Protein AF-A0A1Q3HC88-F1 (afdb_monomer_lite)

pLDDT: mean 83.5, std 16.5, range [40.84, 97.88]

Radius of gyration: 21.0 Å; chains: 1; bounding box: 48×36×44 Å

Secondary structure (DSSP, 8-state):
-HHHHHHHTT--HHHHHHHHT--HHHHHHHHTTSSPPPHHHHHHHHHHHT--HHHHTT---SS--SSS---S-----HHHHHHHHHHHTS-HHHHHHHHHHHHHHTT--

Foldseek 3Di:
DLVVLCVVVVHDLVRLCVQLVHDSVQSVCLVVVVDDDDPVSLVSSCVVSVHDSCVSVVVPDPDPPPPDDCDVPPPQPPVRVVVVVVLVVDDPVVVVVVVVVVVVVVVVD

Sequence (109 aa):
MAREARMRAGLTQEDVAERLDLHQEVYGRIERGSLLPSILTLRRLSLVLHVPADELLGIASTHPSALTHSPPARRDSPQVRRLIRSVRELSASRLRTLSLLISHFRRRD

Structure (mmCIF, N/CA/C/O backbone):
data_AF-A0A1Q3HC88-F1
#
_entry.id   AF-A0A1Q3HC88-F1
#
loop_
_atom_site.group_PDB
_atom_site.id
_atom_site.type_symbol
_atom_site.label_atom_id
_atom_site.label_alt_id
_atom_site.label_comp_id
_atom_site.label_asym_id
_atom_site.label_entity_id
_atom_site.label_seq_id
_atom_site.pdbx_PDB_ins_code
_atom_site.Cartn_x
_atom_site.Cartn_y
_atom_site.Cartn_z
_atom_site.occupancy
_atom_site.B_iso_or_equiv
_atom_site.auth_seq_id
_atom_site.auth_comp_id
_atom_site.auth_asym_id
_atom_site.auth_atom_id
_atom_site.pdbx_PDB_model_num
ATOM 1 N N . MET A 1 1 ? 0.560 13.246 1.309 1.00 85.75 1 MET A N 1
ATOM 2 C CA . MET A 1 1 ? 0.822 11.883 0.806 1.00 85.75 1 MET A CA 1
ATOM 3 C C . MET A 1 1 ? -0.404 10.980 0.895 1.00 85.75 1 MET A C 1
ATOM 5 O O . MET A 1 1 ? -1.049 10.789 -0.127 1.00 85.75 1 MET A O 1
ATOM 9 N N . ALA A 1 2 ? -0.810 10.486 2.076 1.00 90.69 2 ALA A N 1
ATOM 10 C CA . ALA A 1 2 ? -1.961 9.566 2.189 1.00 90.69 2 ALA A CA 1
ATOM 11 C C . ALA A 1 2 ? -3.274 10.131 1.602 1.00 90.69 2 ALA A C 1
ATOM 13 O O . ALA A 1 2 ? -3.951 9.444 0.840 1.00 90.69 2 ALA A O 1
ATOM 14 N N . ARG A 1 3 ? -3.580 11.411 1.870 1.00 94.94 3 ARG A N 1
ATOM 15 C CA . ARG A 1 3 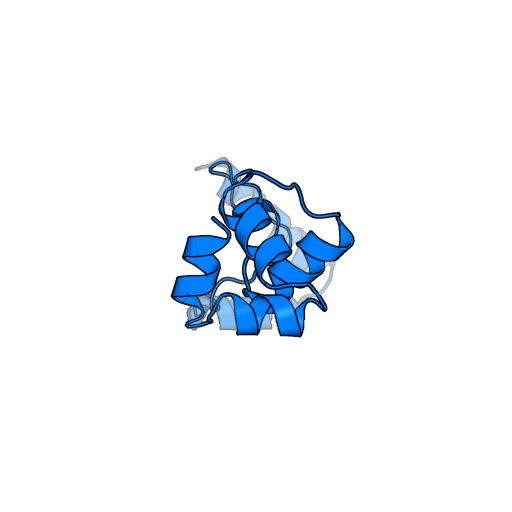? -4.755 12.100 1.309 1.00 94.94 3 ARG A CA 1
ATOM 16 C C . ARG A 1 3 ? -4.726 12.203 -0.213 1.00 94.94 3 ARG A C 1
ATOM 18 O O . ARG A 1 3 ? -5.725 11.939 -0.870 1.00 94.94 3 ARG A O 1
ATOM 25 N N . GLU A 1 4 ? -3.593 12.594 -0.783 1.00 93.25 4 GLU A N 1
ATOM 26 C CA . GLU A 1 4 ? -3.451 12.741 -2.237 1.00 93.25 4 GLU A CA 1
ATOM 27 C C . GLU A 1 4 ? -3.531 11.384 -2.936 1.00 93.25 4 GLU A C 1
ATOM 29 O O . GLU A 1 4 ? -4.206 11.261 -3.952 1.00 93.25 4 GLU A O 1
ATOM 34 N N . ALA A 1 5 ? -2.892 10.356 -2.370 1.00 91.62 5 ALA A N 1
ATOM 35 C CA . ALA A 1 5 ? -2.982 8.981 -2.850 1.00 91.62 5 ALA A CA 1
ATOM 36 C C . ALA A 1 5 ? -4.432 8.474 -2.843 1.00 91.62 5 ALA A C 1
ATOM 38 O O . ALA A 1 5 ? -4.901 7.937 -3.845 1.00 91.62 5 ALA A O 1
ATOM 39 N N . ARG A 1 6 ? -5.181 8.734 -1.764 1.00 95.38 6 ARG A N 1
ATOM 40 C CA . ARG A 1 6 ? -6.611 8.417 -1.700 1.00 95.38 6 ARG A CA 1
ATOM 41 C C . ARG A 1 6 ? -7.424 9.143 -2.768 1.00 95.38 6 ARG A C 1
ATOM 43 O O . ARG A 1 6 ? -8.223 8.506 -3.450 1.00 95.38 6 ARG A O 1
ATOM 50 N N . MET A 1 7 ? -7.229 10.453 -2.925 1.00 94.69 7 MET A N 1
ATOM 51 C CA . MET A 1 7 ? -7.962 11.230 -3.930 1.00 94.69 7 MET A CA 1
ATOM 52 C C . MET A 1 7 ? -7.660 10.743 -5.355 1.00 94.69 7 MET A C 1
ATOM 54 O O . MET A 1 7 ? -8.583 10.623 -6.152 1.00 94.69 7 MET A O 1
ATOM 58 N N . ARG A 1 8 ? -6.405 10.374 -5.660 1.00 91.88 8 ARG A N 1
ATOM 59 C CA . ARG A 1 8 ? -6.031 9.741 -6.941 1.00 91.88 8 ARG A CA 1
ATOM 60 C C . ARG A 1 8 ? -6.716 8.393 -7.163 1.00 91.88 8 ARG A C 1
ATOM 62 O O . ARG A 1 8 ? -7.060 8.073 -8.294 1.00 91.88 8 ARG A O 1
ATOM 69 N N . ALA A 1 9 ? -6.914 7.620 -6.097 1.00 87.25 9 ALA A N 1
ATOM 70 C CA . ALA A 1 9 ? -7.628 6.348 -6.138 1.00 87.25 9 ALA A CA 1
ATOM 71 C C . ALA A 1 9 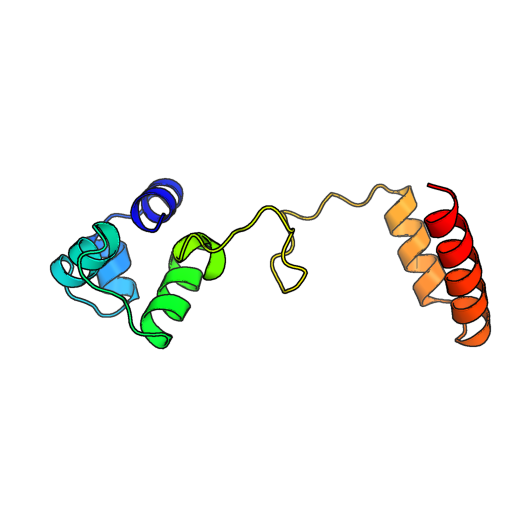? -9.163 6.506 -6.211 1.00 87.25 9 ALA A C 1
ATOM 73 O O . ALA A 1 9 ? -9.861 5.502 -6.324 1.00 87.25 9 ALA A O 1
ATOM 74 N N . GLY A 1 10 ? -9.695 7.735 -6.138 1.00 93.81 10 GLY A N 1
ATOM 75 C CA . GLY A 1 10 ? -11.136 8.001 -6.193 1.00 93.81 10 GLY A CA 1
ATOM 76 C C . GLY A 1 10 ? -11.914 7.507 -4.969 1.00 93.81 10 GLY A C 1
ATOM 77 O O . GLY A 1 10 ? -13.105 7.245 -5.083 1.00 93.81 10 GLY A O 1
ATOM 78 N N . LEU A 1 11 ? -11.249 7.352 -3.818 1.00 93.81 11 LEU A N 1
ATOM 79 C CA . LEU A 1 11 ? -11.840 6.775 -2.606 1.00 93.81 11 LEU A CA 1
ATOM 80 C C . LEU A 1 11 ? -12.247 7.850 -1.588 1.00 93.81 11 LEU A C 1
ATOM 82 O O . LEU A 1 11 ? -11.565 8.871 -1.422 1.00 93.81 11 LEU A O 1
ATOM 86 N N . THR A 1 12 ? -13.320 7.602 -0.843 1.00 97.44 12 THR A N 1
ATOM 87 C CA . THR A 1 12 ? -13.699 8.389 0.339 1.00 97.44 12 THR A CA 1
ATOM 88 C C . THR A 1 12 ? -12.866 7.989 1.565 1.00 97.44 12 THR A C 1
ATOM 90 O O . THR A 1 12 ? -12.153 6.982 1.560 1.00 97.44 12 THR A O 1
ATOM 93 N N . GLN A 1 13 ? -12.896 8.799 2.631 1.00 97.88 13 GLN A N 1
ATOM 94 C CA . GLN A 1 13 ? -12.252 8.413 3.896 1.00 97.88 13 GLN A CA 1
ATOM 95 C C . GLN A 1 13 ? -12.924 7.185 4.527 1.00 97.88 13 GLN A C 1
ATOM 97 O O . GLN A 1 13 ? -12.224 6.391 5.148 1.00 97.88 13 GLN A O 1
ATOM 102 N N . GLU A 1 14 ? -14.242 7.028 4.356 1.00 97.75 14 GLU A N 1
ATOM 103 C CA . GLU A 1 14 ? -14.982 5.841 4.801 1.00 97.75 14 GLU A CA 1
ATOM 104 C C . GLU A 1 14 ? -14.530 4.600 4.036 1.00 97.75 14 GLU A C 1
ATOM 106 O O . GLU A 1 14 ? -14.165 3.622 4.679 1.00 97.75 14 GLU A O 1
ATOM 111 N N . ASP A 1 15 ? -14.406 4.668 2.705 1.00 96.94 15 ASP A N 1
ATOM 112 C CA . ASP A 1 15 ? -13.989 3.520 1.884 1.00 96.94 15 ASP A CA 1
ATOM 113 C C . ASP A 1 15 ? -12.632 2.962 2.333 1.00 96.94 15 ASP A C 1
ATOM 115 O O . ASP A 1 15 ? -12.406 1.752 2.368 1.00 96.94 15 ASP A O 1
ATOM 119 N N . VAL A 1 16 ? -11.679 3.851 2.639 1.00 97.19 16 VAL A N 1
ATOM 120 C CA . VAL A 1 16 ? -10.346 3.432 3.083 1.00 97.19 16 VAL A CA 1
ATOM 121 C C . VAL A 1 16 ? -10.393 2.916 4.515 1.00 97.19 16 VAL A C 1
ATOM 123 O O . VAL A 1 16 ? -9.749 1.914 4.810 1.00 97.19 16 VAL A O 1
ATOM 126 N N . ALA A 1 17 ? -11.143 3.572 5.399 1.00 97.56 17 ALA A N 1
ATOM 127 C CA . ALA A 1 17 ? -11.284 3.141 6.782 1.00 97.56 17 ALA A CA 1
ATOM 128 C C . ALA A 1 17 ? -11.925 1.745 6.874 1.00 97.56 17 ALA A C 1
ATOM 130 O O . ALA A 1 17 ? -11.369 0.875 7.540 1.00 97.56 17 ALA A O 1
ATOM 131 N N . GLU A 1 18 ? -12.991 1.492 6.112 1.00 97.12 18 GLU A N 1
ATOM 132 C CA . GLU A 1 18 ? -13.656 0.189 6.006 1.00 97.12 18 GLU A CA 1
ATOM 133 C C . GLU A 1 18 ? -12.687 -0.898 5.514 1.00 97.12 18 GLU A C 1
ATOM 135 O O . GLU A 1 18 ? -12.521 -1.931 6.159 1.00 97.12 18 GLU A O 1
ATOM 140 N N . ARG A 1 19 ? -11.946 -0.643 4.426 1.00 96.19 19 ARG A N 1
ATOM 141 C CA . ARG A 1 19 ? -10.952 -1.598 3.889 1.00 96.19 19 ARG A CA 1
ATOM 142 C C . ARG A 1 19 ? -9.797 -1.892 4.846 1.00 96.19 19 ARG A C 1
ATOM 144 O O . ARG A 1 19 ? -9.129 -2.918 4.705 1.00 96.19 19 ARG A O 1
ATOM 151 N N . LEU A 1 20 ? -9.506 -0.975 5.766 1.00 95.69 20 LEU A N 1
ATOM 152 C CA . LEU A 1 20 ? -8.449 -1.124 6.762 1.00 95.69 20 LEU A CA 1
ATOM 153 C C . LEU A 1 20 ? -8.947 -1.682 8.095 1.00 95.69 20 LEU A C 1
ATOM 155 O O . LEU A 1 20 ? -8.096 -1.986 8.936 1.00 95.69 20 LEU A O 1
ATOM 159 N N . ASP A 1 21 ? -10.263 -1.850 8.250 1.00 96.44 21 ASP A N 1
ATOM 160 C CA . ASP A 1 21 ? -10.927 -2.163 9.517 1.00 96.44 21 ASP A CA 1
ATOM 161 C C . ASP A 1 21 ? -10.592 -1.118 10.599 1.00 96.44 21 ASP A C 1
ATOM 163 O O . ASP A 1 21 ? -10.076 -1.412 11.677 1.00 96.44 21 ASP A O 1
ATOM 167 N N . LEU A 1 22 ? -10.790 0.156 10.250 1.00 96.31 22 LEU A N 1
ATOM 168 C CA . LEU A 1 22 ? -10.557 1.318 11.102 1.00 96.31 22 LEU A CA 1
ATOM 169 C C . LEU A 1 22 ? -11.814 2.181 11.180 1.00 96.31 22 LEU A C 1
ATOM 171 O O . LEU A 1 22 ? -12.605 2.254 10.245 1.00 96.31 22 LEU A O 1
ATOM 175 N N . HIS A 1 23 ? -11.935 2.955 12.256 1.00 97.69 23 HIS A N 1
ATOM 176 C CA . HIS A 1 23 ? -12.878 4.068 12.274 1.00 97.69 23 HIS A CA 1
ATOM 177 C C . HIS A 1 23 ? -12.419 5.178 11.317 1.00 97.69 23 HIS A C 1
ATOM 179 O O . HIS A 1 23 ? -11.228 5.505 11.255 1.00 97.69 23 HIS A O 1
ATOM 185 N N . GLN A 1 24 ? -13.365 5.819 10.624 1.00 97.50 24 GLN A N 1
ATOM 186 C CA . GLN A 1 24 ? -13.092 6.931 9.704 1.00 97.50 24 GLN A CA 1
ATOM 187 C C . GLN A 1 24 ? -12.251 8.039 10.359 1.00 97.50 24 GLN A C 1
ATOM 189 O O . GLN A 1 24 ? -11.320 8.560 9.743 1.00 97.50 24 GLN A O 1
ATOM 194 N N . GLU A 1 25 ? -12.516 8.360 11.629 1.00 97.75 25 GLU A N 1
ATOM 195 C CA . GLU A 1 25 ? -11.752 9.357 12.384 1.00 97.75 25 GLU A CA 1
ATOM 196 C C . GLU A 1 25 ? -10.269 8.978 12.523 1.00 97.75 25 GLU A C 1
ATOM 198 O O . GLU A 1 25 ? -9.391 9.828 12.349 1.00 97.75 25 GLU A O 1
ATOM 203 N N . VAL A 1 26 ? -9.978 7.698 12.780 1.00 97.56 26 VAL A N 1
ATOM 204 C CA . VAL A 1 26 ? -8.608 7.177 12.894 1.00 97.56 26 VAL A CA 1
ATOM 205 C C . VAL A 1 26 ? -7.873 7.368 11.571 1.00 97.56 26 VAL A C 1
ATOM 207 O O . VAL A 1 26 ? -6.764 7.903 11.556 1.00 97.56 26 VAL A O 1
ATOM 210 N N . TYR A 1 27 ? -8.510 7.020 10.451 1.00 97.81 27 TYR A N 1
ATOM 211 C CA . TYR A 1 27 ? -7.936 7.257 9.130 1.00 97.81 27 TYR A CA 1
ATOM 212 C C . TYR A 1 27 ? -7.748 8.755 8.833 1.00 97.81 27 TYR A C 1
ATOM 214 O O . TYR A 1 27 ? -6.682 9.174 8.379 1.00 97.81 27 TYR A O 1
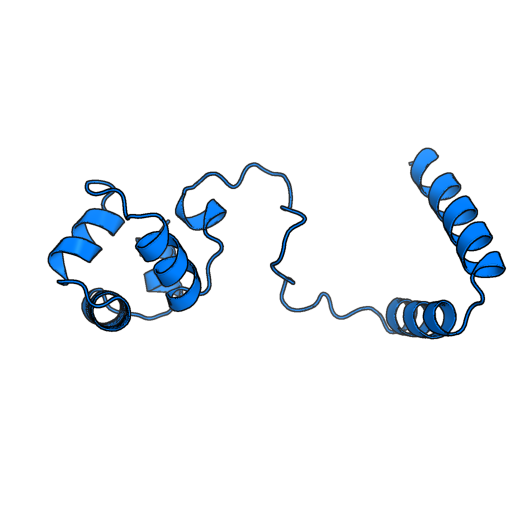ATOM 222 N N . GLY A 1 28 ? -8.726 9.596 9.176 1.00 97.56 28 GLY A N 1
ATOM 223 C CA . GLY A 1 28 ? -8.614 11.047 9.034 1.00 97.56 28 GLY A CA 1
ATOM 224 C C . GLY A 1 28 ? -7.444 11.638 9.833 1.00 97.56 28 GLY A C 1
ATOM 225 O O . GLY A 1 28 ? -6.771 12.557 9.363 1.00 97.56 28 GLY A O 1
ATOM 226 N N . ARG A 1 29 ? -7.148 11.096 11.021 1.00 97.50 29 ARG A N 1
ATOM 227 C CA . ARG A 1 29 ? -5.972 11.490 11.812 1.00 97.50 29 ARG A CA 1
ATOM 228 C C . ARG A 1 29 ? -4.654 11.094 11.149 1.00 97.50 29 ARG A C 1
ATOM 230 O O . ARG A 1 29 ? -3.709 11.884 11.241 1.00 97.50 29 ARG A O 1
ATOM 237 N N . ILE A 1 30 ? -4.608 9.942 10.473 1.00 96.00 30 ILE A N 1
ATOM 238 C CA . ILE A 1 30 ? -3.462 9.502 9.657 1.00 96.00 30 ILE A CA 1
ATOM 239 C C . ILE A 1 30 ? -3.245 10.470 8.491 1.00 96.00 30 ILE A C 1
ATOM 241 O O . ILE A 1 30 ? -2.128 10.936 8.286 1.00 96.00 30 ILE A O 1
ATOM 245 N N . GLU A 1 31 ? -4.302 10.847 7.764 1.00 95.56 31 GLU A N 1
ATOM 246 C CA . GLU A 1 31 ? -4.184 11.790 6.641 1.00 95.56 31 GLU A CA 1
ATOM 247 C C . GLU A 1 31 ? -3.629 13.156 7.052 1.00 95.56 31 GLU A C 1
ATOM 249 O O . GLU A 1 31 ? -2.894 13.778 6.285 1.00 95.56 31 GLU A O 1
ATOM 254 N N . ARG A 1 32 ? -3.981 13.618 8.258 1.00 94.88 32 ARG A N 1
ATOM 255 C CA . ARG A 1 32 ? -3.498 14.882 8.831 1.00 94.88 32 ARG A CA 1
ATOM 256 C C . ARG A 1 32 ? -2.117 14.773 9.486 1.00 94.88 32 ARG A C 1
ATOM 258 O O . ARG A 1 32 ? -1.613 15.781 9.964 1.00 94.88 32 ARG A O 1
ATOM 265 N N . GLY A 1 33 ? -1.530 13.576 9.572 1.00 92.19 33 GLY A N 1
ATOM 266 C CA . GLY A 1 33 ? -0.247 13.345 10.250 1.00 92.19 33 GLY A CA 1
ATOM 267 C C . GLY A 1 33 ? -0.306 13.416 11.783 1.00 92.19 33 GLY A C 1
ATOM 268 O O . GLY A 1 33 ? 0.725 13.388 12.442 1.00 92.19 33 GLY A O 1
ATOM 269 N N . SER A 1 34 ? -1.506 13.477 12.367 1.00 95.62 34 SER A N 1
ATOM 270 C CA . SER A 1 34 ? -1.739 13.527 13.826 1.00 95.62 34 SER A CA 1
ATOM 271 C C . SER A 1 34 ? -1.775 12.147 14.504 1.00 95.62 34 SER A C 1
ATOM 273 O O . SER A 1 34 ? -1.955 12.037 15.720 1.00 95.62 34 SER A O 1
ATOM 275 N N . LEU A 1 35 ? -1.674 11.082 13.709 1.00 94.75 35 LEU A N 1
ATOM 276 C CA . LEU A 1 35 ? -1.551 9.700 14.152 1.00 94.75 35 LEU A CA 1
ATOM 277 C C . LEU A 1 35 ? -0.617 8.977 13.183 1.00 94.75 35 LEU A C 1
ATOM 279 O O . LEU A 1 35 ? -0.877 8.951 11.980 1.00 94.75 35 LEU A O 1
ATOM 283 N N . LEU A 1 36 ? 0.443 8.367 13.709 1.00 93.38 36 LEU A N 1
ATOM 284 C CA . LEU A 1 36 ? 1.286 7.480 12.919 1.00 93.38 36 LEU A CA 1
ATOM 285 C C . LEU A 1 36 ? 0.644 6.087 12.861 1.00 93.38 36 LEU A C 1
ATOM 287 O O . LEU A 1 36 ? 0.292 5.538 13.908 1.00 93.38 36 LEU A O 1
ATOM 291 N N . PRO A 1 37 ? 0.470 5.500 11.666 1.00 94.06 37 PRO A N 1
ATOM 292 C CA . PRO A 1 37 ? -0.041 4.144 11.546 1.00 94.06 37 PRO A CA 1
ATOM 293 C C . PRO A 1 37 ? 0.981 3.126 12.068 1.00 94.06 37 PRO A C 1
ATOM 295 O O . PRO A 1 37 ? 2.191 3.330 11.973 1.00 94.06 37 PRO A O 1
ATOM 298 N N . SER A 1 38 ? 0.497 1.977 12.547 1.00 95.50 38 SER A N 1
ATOM 299 C CA . SER A 1 38 ? 1.369 0.816 12.764 1.00 95.50 38 SER A CA 1
ATOM 300 C C . SER A 1 38 ? 1.989 0.350 11.438 1.00 95.50 38 SER A C 1
ATOM 302 O O . SER A 1 38 ? 1.446 0.619 10.364 1.00 95.50 38 SER A O 1
ATOM 304 N N . ILE A 1 39 ? 3.076 -0.424 11.491 1.00 95.50 39 ILE A N 1
ATOM 305 C CA . ILE A 1 39 ? 3.696 -1.010 10.287 1.00 95.50 39 ILE A CA 1
ATOM 306 C C . ILE A 1 39 ? 2.687 -1.866 9.501 1.00 95.50 39 ILE A C 1
ATOM 308 O O . ILE A 1 39 ? 2.642 -1.810 8.272 1.00 95.50 39 ILE A O 1
ATOM 312 N N . LEU A 1 40 ? 1.835 -2.626 10.198 1.00 95.62 40 LEU A N 1
ATOM 313 C CA . LEU A 1 40 ? 0.792 -3.438 9.566 1.00 95.62 40 LEU A CA 1
ATOM 314 C C . LEU A 1 40 ? -0.260 -2.565 8.872 1.00 95.62 40 LEU A C 1
ATOM 316 O O . LEU A 1 40 ? -0.635 -2.842 7.733 1.00 95.62 40 LEU A O 1
ATOM 320 N N . THR A 1 41 ? -0.699 -1.491 9.529 1.00 95.94 41 THR A N 1
ATOM 321 C CA . THR A 1 41 ? -1.643 -0.521 8.958 1.00 95.94 41 THR A CA 1
ATOM 322 C C . THR A 1 41 ? -1.038 0.185 7.749 1.00 95.94 41 THR A C 1
ATOM 324 O O . THR A 1 41 ? -1.705 0.302 6.728 1.00 95.94 41 THR A O 1
ATOM 327 N N . LEU A 1 42 ? 0.232 0.589 7.815 1.00 95.81 42 LEU A N 1
ATOM 328 C CA . LEU A 1 42 ? 0.948 1.204 6.700 1.00 95.81 42 LEU A CA 1
ATOM 329 C C . LEU A 1 42 ? 1.057 0.252 5.501 1.00 95.81 42 LEU A C 1
ATOM 331 O O . LEU A 1 42 ? 0.797 0.657 4.371 1.00 95.81 42 LEU A O 1
ATOM 335 N N . ARG A 1 43 ? 1.384 -1.025 5.74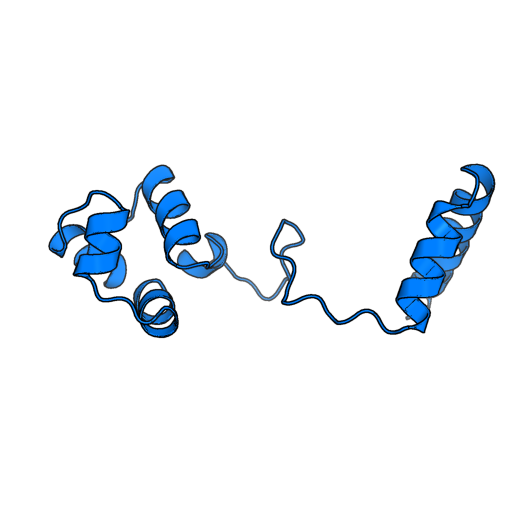0 1.00 95.38 43 ARG A N 1
ATOM 336 C CA . ARG A 1 43 ? 1.412 -2.055 4.690 1.00 95.38 43 ARG A CA 1
ATOM 337 C C . ARG A 1 43 ? 0.036 -2.270 4.062 1.00 95.38 43 ARG A C 1
ATOM 339 O O . ARG A 1 43 ? -0.067 -2.467 2.860 1.00 95.38 43 ARG A O 1
ATOM 346 N N . ARG A 1 44 ? -1.036 -2.276 4.852 1.00 95.81 44 ARG A N 1
ATOM 347 C CA . ARG A 1 44 ? -2.393 -2.375 4.297 1.00 95.81 44 ARG A CA 1
ATOM 348 C C . ARG A 1 44 ? -2.754 -1.123 3.498 1.00 95.81 44 ARG A C 1
ATOM 350 O O . ARG A 1 44 ? -3.319 -1.236 2.418 1.00 95.81 44 ARG A O 1
ATOM 357 N N . LEU A 1 45 ? -2.377 0.051 3.996 1.00 95.19 45 LEU A N 1
ATOM 358 C CA . LEU A 1 45 ? -2.614 1.328 3.334 1.00 95.19 45 LEU A CA 1
ATOM 359 C C . LEU A 1 45 ? -1.918 1.397 1.968 1.00 95.19 45 LEU A C 1
ATOM 361 O O . LEU A 1 45 ? -2.541 1.834 1.004 1.00 95.19 45 LEU A O 1
ATOM 365 N N . SER A 1 46 ? -0.676 0.910 1.862 1.00 95.12 46 SER A N 1
ATOM 366 C CA . SER A 1 46 ? 0.046 0.851 0.584 1.00 95.12 46 SER A CA 1
ATOM 367 C C . SER A 1 46 ? -0.661 -0.026 -0.450 1.00 95.12 46 SER A C 1
ATOM 369 O O . SER A 1 46 ? -0.737 0.338 -1.621 1.00 95.12 46 SER A O 1
ATOM 371 N N . LEU A 1 47 ? -1.243 -1.146 -0.013 1.00 93.38 47 LEU A N 1
ATOM 372 C CA . LEU A 1 47 ? -2.025 -2.036 -0.871 1.00 93.38 47 LEU A CA 1
ATOM 373 C C . LEU A 1 47 ? -3.361 -1.409 -1.290 1.00 93.38 47 LEU A C 1
ATOM 375 O O . LEU A 1 47 ? -3.694 -1.431 -2.469 1.00 93.38 47 LEU A O 1
ATOM 379 N N . VAL A 1 48 ? -4.112 -0.820 -0.353 1.00 92.44 48 VAL A N 1
ATOM 380 C CA . VAL A 1 48 ? -5.421 -0.201 -0.638 1.00 92.44 48 VAL A CA 1
ATOM 381 C C . VAL A 1 48 ? -5.281 0.984 -1.592 1.00 92.44 48 VAL A C 1
ATOM 383 O O . VAL A 1 48 ? -6.079 1.133 -2.519 1.00 92.44 48 VAL A O 1
ATOM 386 N N . LEU A 1 49 ? -4.264 1.818 -1.379 1.00 91.31 49 LEU A N 1
ATOM 387 C CA . LEU A 1 49 ? -4.034 3.023 -2.173 1.00 91.31 49 LEU A CA 1
ATOM 388 C C . LEU A 1 49 ? -3.188 2.780 -3.424 1.00 91.31 49 LEU A C 1
ATOM 390 O O . LEU A 1 49 ? -3.063 3.694 -4.232 1.00 91.31 49 LEU A O 1
ATOM 394 N N . HIS A 1 50 ? -2.635 1.576 -3.601 1.00 90.19 50 HIS A N 1
ATOM 395 C CA . HIS A 1 50 ? -1.706 1.244 -4.687 1.00 90.19 50 HIS A CA 1
ATOM 396 C C . HIS A 1 50 ? -0.518 2.217 -4.756 1.00 90.19 50 HIS A C 1
ATOM 398 O O . HIS A 1 50 ? -0.117 2.665 -5.830 1.00 90.19 50 HIS A O 1
ATOM 404 N N . VAL A 1 51 ? 0.022 2.570 -3.587 1.00 88.69 51 VAL A N 1
ATOM 405 C CA . VAL A 1 51 ? 1.147 3.499 -3.443 1.00 88.69 51 VAL A CA 1
ATOM 406 C C . VAL A 1 51 ? 2.207 2.870 -2.542 1.00 88.69 51 VAL A C 1
ATOM 408 O O . VAL A 1 51 ? 1.861 2.401 -1.457 1.00 88.69 51 VAL A O 1
ATOM 411 N N . PRO A 1 52 ? 3.488 2.859 -2.945 1.00 88.75 52 PRO A N 1
ATOM 412 C CA . PRO A 1 52 ? 4.581 2.366 -2.115 1.00 88.75 52 PRO A CA 1
ATOM 413 C C . PRO A 1 52 ? 4.638 3.013 -0.720 1.00 88.75 52 PRO A C 1
ATOM 415 O O . PRO A 1 52 ? 4.312 4.184 -0.526 1.00 88.75 52 PRO A O 1
ATOM 418 N N . ALA A 1 53 ? 5.045 2.238 0.289 1.00 90.12 53 ALA A N 1
ATOM 419 C CA . ALA A 1 53 ? 5.052 2.707 1.676 1.00 90.12 53 ALA A CA 1
ATOM 420 C C . ALA A 1 53 ? 6.062 3.846 1.923 1.00 90.12 53 ALA A C 1
ATOM 422 O O . ALA A 1 53 ? 5.807 4.718 2.747 1.00 90.12 53 ALA A O 1
ATOM 42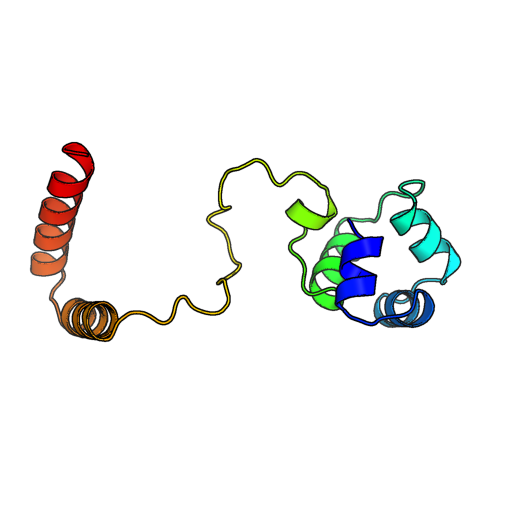3 N N . ASP A 1 54 ? 7.178 3.867 1.199 1.00 87.38 54 ASP A N 1
ATOM 424 C CA . ASP A 1 54 ? 8.166 4.950 1.196 1.00 87.38 54 ASP A CA 1
ATOM 425 C C . ASP A 1 54 ? 7.594 6.264 0.643 1.00 87.38 54 ASP A C 1
ATOM 427 O O . ASP A 1 54 ? 7.849 7.323 1.219 1.00 87.38 54 ASP A O 1
ATOM 431 N N . GLU A 1 55 ? 6.758 6.206 -0.398 1.00 87.62 55 GLU A N 1
ATOM 432 C CA . GLU A 1 55 ? 6.007 7.371 -0.891 1.00 87.62 55 GLU A CA 1
ATOM 433 C C . GLU A 1 55 ? 4.990 7.855 0.157 1.00 87.62 55 GLU A C 1
ATOM 435 O O . GLU A 1 55 ? 4.907 9.052 0.439 1.00 87.62 55 GLU A O 1
ATOM 440 N N . LEU A 1 56 ? 4.265 6.938 0.812 1.00 88.44 56 LEU A N 1
ATOM 441 C CA . LEU A 1 56 ? 3.324 7.294 1.886 1.00 88.44 56 LEU A CA 1
ATOM 442 C C . LEU A 1 56 ? 4.010 7.955 3.090 1.00 88.44 56 LEU A C 1
ATOM 444 O O . LEU A 1 56 ? 3.416 8.837 3.712 1.00 88.44 56 LEU A O 1
ATOM 448 N N . LEU A 1 57 ? 5.243 7.547 3.399 1.00 86.19 57 LEU A N 1
ATOM 449 C CA . LEU A 1 57 ? 6.059 8.107 4.476 1.00 86.19 57 LEU A CA 1
ATOM 450 C C . LEU A 1 57 ? 6.825 9.378 4.068 1.00 86.19 57 LEU A C 1
ATOM 452 O O . LEU A 1 57 ? 7.454 9.999 4.920 1.00 86.19 57 LEU A O 1
ATOM 456 N N . GLY A 1 58 ? 6.799 9.769 2.789 1.00 82.38 58 GLY A N 1
ATOM 457 C CA . GLY A 1 58 ? 7.585 10.900 2.288 1.00 82.38 58 GLY A CA 1
ATOM 458 C C . GLY A 1 58 ? 9.100 10.655 2.310 1.00 82.38 58 GLY A C 1
ATOM 459 O O . GLY A 1 58 ? 9.871 11.609 2.307 1.00 82.38 58 GLY A O 1
ATOM 460 N N . ILE A 1 59 ? 9.533 9.388 2.336 1.00 77.06 59 ILE A N 1
ATOM 461 C CA . ILE A 1 59 ? 10.952 8.977 2.357 1.00 77.06 59 ILE A CA 1
ATOM 462 C C . ILE A 1 59 ? 11.496 8.822 0.928 1.00 77.06 59 ILE A C 1
ATOM 464 O O . ILE A 1 59 ? 12.679 8.538 0.743 1.00 77.06 59 ILE A O 1
ATOM 468 N N . ALA A 1 60 ? 10.658 9.042 -0.093 1.00 60.38 60 ALA A N 1
ATOM 469 C CA . ALA A 1 60 ? 11.047 9.055 -1.499 1.00 60.38 60 ALA A CA 1
ATOM 470 C C . ALA A 1 60 ? 12.050 10.192 -1.785 1.00 60.38 60 ALA A C 1
ATOM 472 O O . ALA A 1 60 ? 11.722 11.257 -2.300 1.00 60.38 60 ALA A O 1
ATOM 473 N N . SER A 1 61 ? 13.306 9.939 -1.427 1.00 51.09 61 SER A N 1
ATOM 474 C CA . SER A 1 61 ? 14.482 10.598 -1.970 1.00 51.09 61 SER A CA 1
ATOM 475 C C . SER A 1 61 ? 14.542 10.283 -3.465 1.00 51.09 61 SER A C 1
ATOM 477 O O . SER A 1 61 ? 14.095 9.221 -3.886 1.00 51.09 61 SER A O 1
ATOM 479 N N . THR A 1 62 ? 15.128 11.178 -4.256 1.00 47.31 62 THR A N 1
ATOM 480 C CA . THR A 1 62 ? 15.382 11.135 -5.714 1.00 47.31 62 THR A CA 1
ATOM 481 C C . THR A 1 62 ? 16.185 9.915 -6.223 1.00 47.31 62 THR A C 1
ATOM 483 O O . THR A 1 62 ? 16.874 9.978 -7.236 1.00 47.31 62 THR A O 1
ATOM 486 N N . HIS A 1 63 ? 16.113 8.768 -5.560 1.00 42.72 63 HIS A N 1
ATOM 487 C CA . HIS A 1 63 ? 16.636 7.506 -6.043 1.00 42.72 63 HIS A CA 1
ATOM 488 C C . HIS A 1 63 ? 15.469 6.576 -6.370 1.00 42.72 63 HIS A C 1
ATOM 490 O O . HIS A 1 63 ? 14.684 6.261 -5.477 1.00 42.72 63 HIS A O 1
ATOM 496 N N . PRO A 1 64 ? 15.335 6.113 -7.628 1.00 45.16 64 PRO A N 1
ATOM 497 C CA . PRO A 1 64 ? 14.368 5.078 -7.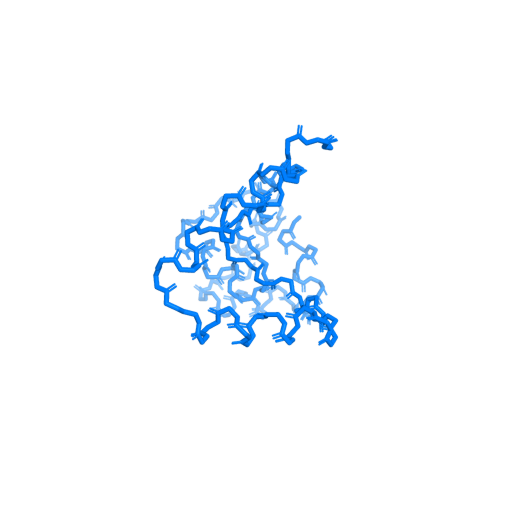953 1.00 45.16 64 PRO A CA 1
ATOM 498 C C . PRO A 1 64 ? 14.718 3.844 -7.119 1.00 45.16 64 PRO A C 1
ATOM 500 O O . PRO A 1 64 ? 15.722 3.174 -7.369 1.00 45.16 64 PRO A O 1
ATOM 503 N N . SER A 1 65 ? 13.922 3.596 -6.079 1.00 46.34 65 SER A N 1
ATOM 504 C CA . SER A 1 65 ? 14.078 2.446 -5.202 1.00 46.34 65 SER A CA 1
ATOM 505 C C . SER A 1 65 ? 13.981 1.180 -6.048 1.00 46.34 65 SER A C 1
ATOM 507 O O . SER A 1 65 ? 12.958 0.887 -6.668 1.00 46.34 65 SER A O 1
ATOM 509 N N . ALA A 1 66 ? 15.087 0.438 -6.099 1.00 47.09 66 ALA A N 1
ATOM 510 C CA . ALA A 1 66 ? 15.263 -0.778 -6.884 1.00 47.09 66 ALA A CA 1
ATOM 511 C C . ALA A 1 66 ? 14.445 -1.974 -6.360 1.00 47.09 66 ALA A C 1
ATOM 513 O O . ALA A 1 66 ? 14.616 -3.092 -6.844 1.00 47.09 66 ALA A O 1
ATOM 514 N N . LEU A 1 67 ? 13.558 -1.772 -5.383 1.00 52.25 67 LEU A N 1
ATOM 515 C CA . LEU A 1 67 ? 12.786 -2.833 -4.756 1.00 52.25 67 LEU A CA 1
ATOM 516 C C . LEU A 1 67 ? 11.288 -2.601 -4.993 1.00 52.25 67 LEU A C 1
ATOM 518 O O . LEU A 1 67 ? 10.564 -2.052 -4.171 1.00 52.25 67 LEU A O 1
ATOM 522 N N . THR A 1 68 ? 10.815 -3.140 -6.121 1.00 47.09 68 THR A N 1
ATOM 523 C CA . THR A 1 68 ? 9.422 -3.584 -6.336 1.00 47.09 68 THR A CA 1
ATOM 524 C C . THR A 1 68 ? 8.314 -2.520 -6.396 1.00 47.09 68 THR A C 1
ATOM 526 O O . THR A 1 68 ? 7.291 -2.607 -5.724 1.00 47.09 68 THR A O 1
ATOM 529 N N . HIS A 1 69 ? 8.403 -1.636 -7.384 1.00 47.56 69 HIS A N 1
ATOM 530 C CA . HIS A 1 69 ? 7.237 -1.324 -8.212 1.00 47.56 69 HIS A CA 1
ATOM 531 C C . HIS A 1 69 ? 7.705 -1.378 -9.664 1.00 47.56 69 HIS A C 1
ATOM 533 O O . HIS A 1 69 ? 8.555 -0.588 -10.066 1.00 47.56 69 HIS A O 1
ATOM 539 N N . SER A 1 70 ? 7.220 -2.343 -10.456 1.00 40.84 70 SER A N 1
ATOM 540 C CA . SER A 1 70 ? 7.313 -2.151 -11.904 1.00 40.84 70 SER A CA 1
ATOM 541 C C . SER A 1 70 ? 6.496 -0.892 -12.201 1.00 40.84 70 SER A C 1
ATOM 543 O O . SER A 1 70 ? 5.309 -0.881 -11.868 1.00 40.84 70 SER A O 1
ATOM 545 N N . PRO A 1 71 ? 7.077 0.156 -12.817 1.00 46.28 71 PRO A N 1
ATOM 546 C CA . PRO A 1 71 ? 6.281 1.197 -13.464 1.00 46.28 71 PRO A CA 1
ATOM 547 C C . PRO A 1 71 ? 5.283 0.510 -14.416 1.00 46.28 71 PRO A C 1
ATOM 549 O O . PRO A 1 71 ? 5.548 -0.642 -14.787 1.00 46.28 71 PRO A O 1
ATOM 552 N N . PRO A 1 72 ? 4.185 1.154 -14.877 1.00 45.88 72 PRO A N 1
ATOM 553 C CA . PRO A 1 72 ? 3.447 0.620 -16.023 1.00 45.88 72 PRO A CA 1
ATOM 554 C C . PRO A 1 72 ? 4.498 0.293 -17.070 1.00 45.88 72 PRO A C 1
ATOM 556 O O . PRO A 1 72 ? 5.256 1.196 -17.432 1.00 45.88 72 PRO A O 1
ATOM 559 N N . ALA A 1 73 ? 4.650 -1.007 -17.371 1.00 51.50 73 ALA A N 1
ATOM 560 C CA . ALA A 1 73 ? 5.859 -1.539 -17.977 1.00 51.50 73 ALA A CA 1
ATOM 561 C C . ALA A 1 73 ? 6.293 -0.562 -19.057 1.00 51.50 73 ALA A C 1
ATOM 563 O O . ALA A 1 73 ? 5.507 -0.309 -19.979 1.00 51.50 73 ALA A O 1
ATOM 564 N N . ARG A 1 74 ? 7.484 0.050 -18.913 1.00 54.56 74 ARG A N 1
ATOM 565 C CA . ARG A 1 74 ? 8.131 0.691 -20.060 1.00 54.56 74 ARG A CA 1
ATOM 566 C C . ARG A 1 74 ? 7.953 -0.336 -21.158 1.00 54.56 74 ARG A C 1
ATOM 568 O O . ARG A 1 74 ? 8.421 -1.459 -20.987 1.00 54.56 74 ARG A O 1
ATOM 575 N N . ARG A 1 75 ? 7.131 -0.036 -22.171 1.00 59.62 75 ARG A N 1
ATOM 576 C CA . ARG A 1 75 ? 6.849 -1.018 -23.212 1.00 59.62 75 ARG A CA 1
ATOM 577 C C . ARG A 1 75 ? 8.193 -1.247 -23.858 1.00 59.62 75 ARG A C 1
ATOM 579 O O . ARG A 1 75 ? 8.649 -0.393 -24.615 1.00 59.62 75 ARG A O 1
ATOM 586 N N . ASP A 1 76 ? 8.842 -2.341 -23.475 1.00 75.38 76 ASP A N 1
ATOM 587 C CA . ASP A 1 76 ? 10.156 -2.671 -23.975 1.00 75.38 76 ASP A CA 1
ATOM 588 C C . ASP A 1 76 ? 10.062 -2.594 -25.488 1.00 75.38 76 ASP A C 1
ATOM 590 O O . ASP A 1 76 ? 9.165 -3.189 -26.118 1.00 75.38 76 ASP A O 1
ATOM 594 N N . SER A 1 77 ? 10.956 -1.800 -26.070 1.00 81.69 77 SER A N 1
ATOM 595 C CA . SER A 1 77 ? 10.983 -1.652 -27.510 1.00 81.69 77 SER A CA 1
ATOM 596 C C . SER A 1 77 ? 11.094 -3.051 -28.135 1.00 81.69 77 SER A C 1
ATOM 598 O O . SER A 1 77 ? 11.632 -3.983 -27.518 1.00 81.69 77 SER A O 1
ATOM 600 N N . PRO A 1 78 ? 10.564 -3.272 -29.347 1.00 81.69 78 PRO A N 1
ATOM 601 C CA . PRO A 1 78 ? 10.714 -4.558 -30.027 1.00 81.69 78 PRO A CA 1
ATOM 602 C C . PRO A 1 78 ? 12.176 -5.041 -30.093 1.00 81.69 78 PRO A C 1
ATOM 604 O O . PRO A 1 78 ? 12.429 -6.240 -30.189 1.00 81.69 78 PRO A O 1
ATOM 607 N N . GLN A 1 79 ? 13.144 -4.121 -30.039 1.00 83.75 79 GLN A N 1
ATOM 608 C CA . GLN A 1 79 ? 14.571 -4.405 -29.921 1.00 83.75 79 GLN A CA 1
ATOM 609 C C . GLN A 1 79 ? 14.925 -5.014 -28.552 1.00 83.75 79 GLN A C 1
ATOM 611 O O . GLN A 1 79 ? 15.523 -6.088 -28.508 1.00 83.75 79 GLN A O 1
ATOM 616 N N . VAL A 1 80 ? 14.499 -4.395 -27.444 1.00 84.50 80 VAL A N 1
ATOM 617 C CA . VAL A 1 80 ? 14.761 -4.889 -26.078 1.00 84.50 80 VAL A CA 1
ATOM 618 C C . VAL A 1 80 ? 14.111 -6.256 -25.846 1.00 84.50 80 VAL A C 1
ATOM 620 O O . VAL A 1 80 ? 14.759 -7.169 -25.340 1.00 84.50 80 VAL A O 1
ATOM 623 N N . ARG A 1 81 ? 12.870 -6.458 -26.307 1.00 85.38 81 ARG A N 1
ATOM 624 C CA . ARG A 1 81 ? 12.179 -7.756 -26.173 1.00 85.38 81 ARG A CA 1
ATOM 625 C C . ARG A 1 81 ? 12.890 -8.890 -26.908 1.00 85.38 81 ARG A C 1
ATOM 627 O O . ARG A 1 81 ? 12.962 -10.005 -26.392 1.00 85.38 81 ARG A O 1
ATOM 634 N N . ARG A 1 82 ? 13.417 -8.613 -28.105 1.00 86.44 82 ARG A N 1
ATOM 635 C CA . ARG A 1 82 ? 14.217 -9.584 -28.865 1.00 86.44 82 ARG A CA 1
ATOM 636 C C . ARG A 1 82 ? 15.508 -9.922 -28.132 1.00 86.44 82 ARG A C 1
ATOM 638 O O . ARG A 1 82 ? 15.809 -11.100 -27.982 1.00 86.44 82 ARG A O 1
ATOM 645 N N . LEU A 1 83 ? 16.202 -8.913 -27.607 1.00 87.88 83 LEU A N 1
ATOM 646 C CA . LEU A 1 83 ? 17.427 -9.117 -26.840 1.00 87.88 83 LEU A CA 1
ATOM 647 C C . LEU A 1 83 ? 17.184 -9.984 -25.597 1.00 87.88 83 LEU A C 1
ATOM 649 O O . LEU A 1 83 ? 17.916 -10.943 -25.384 1.00 87.88 83 LEU A O 1
ATOM 653 N N . ILE A 1 84 ? 16.130 -9.710 -24.820 1.00 87.69 84 ILE A N 1
ATOM 654 C CA . ILE A 1 84 ? 15.770 -10.513 -23.638 1.00 87.69 84 ILE A CA 1
ATOM 655 C C . ILE A 1 84 ? 15.538 -11.981 -24.017 1.00 87.69 84 ILE A C 1
ATOM 657 O O . ILE A 1 84 ? 15.994 -12.873 -23.304 1.00 87.69 84 ILE A O 1
ATOM 661 N N . ARG A 1 85 ? 14.855 -12.248 -25.139 1.00 85.94 85 ARG A N 1
ATOM 662 C CA . ARG A 1 85 ? 14.639 -13.620 -25.623 1.00 85.94 85 ARG A CA 1
ATOM 663 C C . ARG A 1 85 ? 15.960 -14.300 -25.968 1.00 85.94 85 ARG A C 1
ATOM 665 O O . ARG A 1 85 ? 16.221 -15.379 -25.454 1.00 85.94 85 ARG A O 1
ATOM 672 N N . SER A 1 86 ? 16.812 -13.639 -26.748 1.00 85.31 86 SER A N 1
ATOM 673 C CA . SER A 1 86 ? 18.119 -14.184 -27.116 1.00 85.31 86 SER A CA 1
ATOM 674 C C . SER A 1 86 ? 18.999 -14.445 -25.896 1.00 85.31 86 SER A C 1
ATOM 676 O O . SER A 1 86 ? 19.645 -15.480 -25.836 1.00 85.31 86 SER A O 1
ATOM 678 N N . VAL A 1 87 ? 18.989 -13.559 -24.895 1.00 90.25 87 VAL A N 1
ATOM 679 C CA . VAL A 1 87 ? 19.751 -13.725 -23.645 1.00 90.25 87 VAL A CA 1
ATOM 680 C C . VAL A 1 87 ? 19.283 -14.949 -22.851 1.00 90.25 87 VAL A C 1
ATOM 682 O O . VAL A 1 87 ? 20.120 -15.665 -22.308 1.00 90.25 87 VAL A O 1
ATOM 685 N N . ARG A 1 88 ? 17.973 -15.233 -22.814 1.00 87.88 88 ARG A N 1
ATOM 686 C CA . ARG A 1 88 ? 17.416 -16.416 -22.125 1.00 87.88 88 ARG A CA 1
ATOM 687 C C . ARG A 1 88 ? 17.848 -17.746 -22.750 1.00 87.88 88 ARG A C 1
ATOM 689 O O . ARG A 1 88 ? 17.820 -18.759 -22.063 1.00 87.88 88 ARG A O 1
ATOM 696 N N . GLU A 1 89 ? 18.252 -17.739 -24.016 1.00 90.25 89 GLU A N 1
ATOM 697 C CA . GLU A 1 89 ? 18.706 -18.923 -24.760 1.00 90.25 89 GLU A CA 1
ATOM 698 C C . GLU A 1 89 ? 20.235 -19.126 -24.685 1.00 90.25 89 GLU A C 1
ATOM 700 O O . GLU A 1 89 ? 20.769 -20.094 -25.227 1.00 90.25 89 GLU A O 1
ATOM 705 N N . LEU A 1 90 ? 20.974 -18.226 -24.021 1.00 88.94 90 LEU A N 1
ATOM 706 C CA . LEU A 1 90 ? 22.431 -18.313 -23.908 1.00 88.94 90 LEU A CA 1
ATOM 707 C C . LEU A 1 90 ? 22.885 -19.245 -22.779 1.00 88.94 90 LEU A C 1
ATOM 709 O O . LEU A 1 90 ? 22.304 -19.299 -21.698 1.00 88.94 90 LEU A O 1
ATOM 713 N N . SER A 1 91 ? 24.022 -19.908 -22.996 1.00 85.75 91 SER A N 1
ATOM 714 C CA . SER A 1 91 ? 24.726 -20.648 -21.948 1.00 85.75 91 SER A CA 1
ATOM 715 C C . SER A 1 91 ? 25.375 -19.712 -20.919 1.00 85.75 91 SER A C 1
ATOM 717 O O . SER A 1 91 ? 25.720 -18.563 -21.214 1.00 85.75 91 SER A O 1
ATOM 719 N N . ALA A 1 92 ? 25.656 -20.237 -19.722 1.00 80.88 92 ALA A N 1
ATOM 720 C CA . ALA A 1 92 ? 26.318 -19.491 -18.647 1.00 80.88 92 ALA A CA 1
ATOM 721 C C . ALA A 1 92 ? 27.667 -18.868 -19.067 1.00 80.88 92 ALA A C 1
ATOM 723 O O . ALA A 1 92 ? 28.015 -17.774 -18.625 1.00 80.88 92 ALA A O 1
ATOM 724 N N . SER A 1 93 ? 28.431 -19.525 -19.949 1.00 82.19 93 SER A N 1
ATOM 725 C CA . SER A 1 93 ? 29.680 -18.969 -20.487 1.00 82.19 93 SER A CA 1
ATOM 726 C C . SER A 1 93 ? 29.444 -17.729 -21.354 1.00 82.19 93 SER A C 1
ATOM 728 O O . SER A 1 93 ? 30.129 -16.727 -21.167 1.00 82.19 93 SER A O 1
ATOM 730 N N . ARG A 1 94 ? 28.437 -17.756 -22.234 1.00 86.50 94 ARG A N 1
ATOM 731 C CA . ARG A 1 94 ? 28.086 -16.634 -23.120 1.00 86.50 94 ARG A CA 1
ATOM 732 C C . ARG A 1 94 ? 27.473 -15.460 -22.351 1.00 86.50 94 ARG A C 1
ATOM 734 O O . ARG A 1 94 ? 27.769 -14.309 -22.662 1.00 86.50 94 ARG A O 1
ATOM 741 N N . LEU A 1 95 ? 26.691 -15.739 -21.307 1.00 88.31 95 LEU A N 1
ATOM 742 C CA . LEU A 1 95 ? 26.150 -14.715 -20.406 1.00 88.31 95 LEU A CA 1
ATOM 743 C C . LEU A 1 95 ? 27.249 -13.944 -19.668 1.00 88.31 95 LEU A C 1
ATOM 745 O O . LEU A 1 95 ? 27.160 -12.725 -19.533 1.00 88.31 95 LEU A O 1
ATOM 749 N N . ARG A 1 96 ? 28.317 -14.628 -19.237 1.00 85.56 96 ARG A N 1
ATOM 750 C CA . ARG A 1 96 ? 29.466 -13.971 -18.593 1.00 85.56 96 ARG A CA 1
ATOM 751 C C . ARG A 1 96 ? 30.175 -13.006 -19.539 1.00 85.56 96 ARG A C 1
ATOM 753 O O . ARG A 1 96 ? 30.428 -11.869 -19.154 1.00 85.56 96 ARG A O 1
ATOM 760 N N . THR A 1 97 ? 30.429 -13.412 -20.782 1.00 88.81 97 THR A N 1
ATOM 761 C CA . THR A 1 97 ? 31.026 -12.527 -21.797 1.00 88.81 97 THR A CA 1
ATOM 762 C C . THR A 1 97 ? 30.142 -11.313 -22.082 1.00 88.81 97 THR A C 1
ATOM 764 O O . THR A 1 97 ? 30.639 -10.190 -22.124 1.00 88.81 97 THR A O 1
ATOM 767 N N . LEU A 1 98 ? 28.826 -11.513 -22.211 1.00 89.50 98 LEU A N 1
ATOM 768 C CA . LEU A 1 98 ? 27.864 -10.422 -22.385 1.00 89.50 98 LEU A CA 1
ATOM 769 C C . LEU A 1 98 ? 27.892 -9.449 -21.195 1.00 89.50 98 LEU A C 1
ATOM 771 O O . LEU A 1 98 ? 27.931 -8.236 -21.391 1.00 89.50 98 LEU A O 1
ATOM 775 N N . SER A 1 99 ? 27.939 -9.966 -19.965 1.00 84.69 99 SER A N 1
ATOM 776 C CA . SER A 1 99 ? 28.056 -9.145 -18.755 1.00 84.69 99 SER A CA 1
ATOM 777 C C . SER A 1 99 ? 29.347 -8.322 -18.737 1.00 84.69 99 SER A C 1
ATOM 779 O O . SER A 1 99 ? 29.319 -7.165 -18.320 1.00 84.69 99 SER A O 1
ATOM 781 N N . LEU A 1 100 ? 30.466 -8.882 -19.212 1.00 87.44 100 LEU A N 1
ATOM 782 C CA . LEU A 1 100 ? 31.732 -8.154 -19.331 1.00 87.44 100 LEU A CA 1
ATOM 783 C C . LEU A 1 100 ? 31.631 -7.028 -20.366 1.00 87.44 100 LEU A C 1
ATOM 785 O O . LEU A 1 100 ? 32.002 -5.896 -20.064 1.00 87.44 100 LEU A O 1
ATOM 789 N N . LEU A 1 101 ? 31.056 -7.296 -21.541 1.00 87.81 101 LEU A N 1
ATOM 790 C CA . LEU A 1 101 ? 30.843 -6.276 -22.574 1.00 87.81 101 LEU A CA 1
ATOM 791 C C . LEU A 1 101 ? 29.962 -5.129 -22.066 1.00 87.81 101 LEU A C 1
ATOM 793 O O . LEU A 1 101 ? 30.351 -3.969 -22.162 1.00 87.81 101 LEU A O 1
ATOM 797 N N . ILE A 1 102 ? 28.820 -5.439 -21.445 1.00 87.62 102 ILE A N 1
ATOM 798 C CA . ILE A 1 102 ? 27.924 -4.429 -20.858 1.00 87.62 102 ILE A CA 1
ATOM 799 C C . ILE A 1 102 ? 28.649 -3.618 -19.776 1.00 87.62 102 ILE A C 1
ATOM 801 O O . ILE A 1 102 ? 28.496 -2.398 -19.707 1.00 87.62 102 ILE A O 1
ATOM 805 N N . SER A 1 103 ? 29.472 -4.271 -18.949 1.00 79.69 103 SER A N 1
ATOM 806 C CA . SER A 1 103 ? 30.256 -3.584 -17.919 1.00 79.69 103 SER A CA 1
ATOM 807 C C . SER A 1 103 ? 31.308 -2.627 -18.493 1.00 79.69 103 SER A C 1
ATOM 809 O O . SER A 1 103 ? 31.617 -1.626 -17.850 1.00 79.69 103 SER A O 1
ATOM 811 N N . HIS A 1 104 ? 31.821 -2.890 -19.700 1.00 82.88 104 HIS A N 1
ATOM 812 C CA . HIS A 1 104 ? 32.728 -1.983 -20.405 1.00 82.88 104 HIS A CA 1
ATOM 813 C C . HIS A 1 104 ? 32.012 -0.753 -20.963 1.00 82.88 104 HIS A C 1
ATOM 815 O O . HIS A 1 104 ? 32.546 0.348 -20.850 1.00 82.88 104 HIS A O 1
ATOM 821 N N . PHE A 1 105 ? 30.807 -0.917 -21.516 1.00 76.94 105 PHE A N 1
ATOM 822 C CA . PHE A 1 105 ? 30.010 0.213 -22.004 1.00 76.94 105 PHE A CA 1
ATOM 823 C C . PHE A 1 105 ? 29.616 1.164 -20.867 1.00 76.94 105 PHE A C 1
ATOM 825 O O . PHE A 1 105 ? 29.770 2.368 -21.004 1.00 76.94 105 PHE A O 1
ATOM 832 N N . ARG A 1 106 ? 29.241 0.635 -19.694 1.00 67.31 106 ARG A N 1
ATOM 833 C CA . ARG A 1 106 ? 28.843 1.445 -18.522 1.00 67.31 106 ARG A CA 1
ATOM 834 C C . ARG A 1 106 ? 29.967 2.239 -17.840 1.00 67.31 106 ARG A C 1
ATOM 836 O O . ARG A 1 106 ? 29.670 2.985 -16.919 1.00 67.31 106 ARG A O 1
ATOM 843 N N . ARG A 1 107 ? 31.238 2.026 -18.203 1.00 65.38 107 ARG A N 1
ATOM 844 C CA . ARG A 1 107 ? 32.393 2.764 -17.641 1.00 65.38 107 ARG A CA 1
ATOM 845 C C . ARG A 1 107 ? 32.859 3.927 -18.520 1.00 65.38 107 ARG A C 1
ATOM 847 O O . ARG A 1 107 ? 33.780 4.630 -18.120 1.00 65.38 107 ARG A O 1
ATOM 854 N N . ARG A 1 108 ? 32.325 4.054 -19.738 1.00 55.81 108 ARG A N 1
ATOM 855 C CA . ARG A 1 108 ? 32.726 5.078 -20.717 1.00 55.81 108 ARG A CA 1
ATOM 856 C C . ARG A 1 108 ? 31.690 6.194 -20.904 1.00 55.81 108 ARG A C 1
ATOM 858 O O . ARG A 1 108 ? 31.956 7.092 -21.695 1.00 55.81 108 ARG A O 1
ATOM 865 N N . ASP A 1 109 ? 30.600 6.137 -20.146 1.00 46.69 109 ASP A N 1
ATOM 866 C CA . ASP A 1 109 ? 29.617 7.204 -19.924 1.00 46.69 109 ASP A CA 1
ATOM 867 C C . ASP A 1 109 ? 29.714 7.659 -18.459 1.00 46.69 109 ASP A C 1
ATOM 869 O O . ASP A 1 109 ? 29.488 8.859 -18.190 1.00 46.69 109 ASP A O 1
#